Protein AF-A0A953QVK0-F1 (afdb_monomer)

Structure (mmCIF, N/CA/C/O backbone):
data_AF-A0A953QVK0-F1
#
_entry.id   AF-A0A953QVK0-F1
#
loop_
_atom_site.group_PDB
_atom_site.id
_atom_site.type_symbol
_atom_site.label_atom_id
_atom_site.label_alt_id
_atom_site.label_comp_id
_atom_site.label_asym_id
_atom_site.label_entity_id
_atom_site.label_seq_id
_atom_site.pdbx_PDB_ins_code
_atom_site.Cartn_x
_atom_site.Cartn_y
_atom_site.Cartn_z
_atom_site.occupancy
_atom_site.B_iso_or_equiv
_atom_site.auth_seq_id
_atom_site.auth_comp_id
_atom_site.auth_asym_id
_atom_site.auth_atom_id
_atom_site.pdbx_PDB_model_num
ATOM 1 N N . MET A 1 1 ? -44.506 -4.743 49.299 1.00 57.59 1 MET A N 1
ATOM 2 C CA . MET A 1 1 ? -44.501 -4.298 47.884 1.00 57.59 1 MET A CA 1
ATOM 3 C C . MET A 1 1 ? -44.930 -5.467 47.006 1.00 57.59 1 MET A C 1
ATOM 5 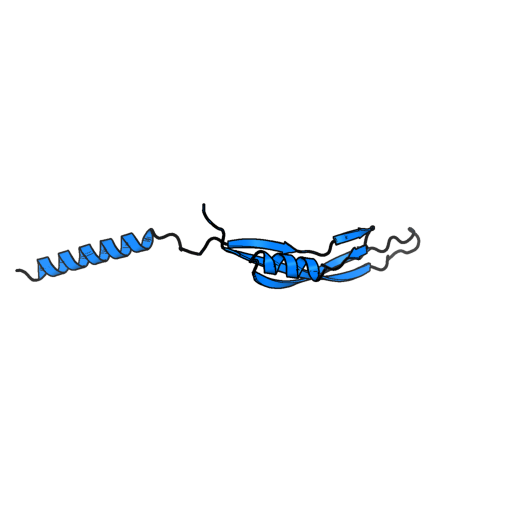O O . MET A 1 1 ? -44.475 -6.576 47.244 1.00 57.59 1 MET A O 1
ATOM 9 N N . ARG A 1 2 ? -45.869 -5.268 46.072 1.00 70.00 2 ARG A N 1
ATOM 10 C CA . ARG A 1 2 ? -46.442 -6.366 45.268 1.00 70.00 2 ARG A CA 1
ATOM 11 C C . ARG A 1 2 ? -45.434 -6.833 44.201 1.00 70.00 2 ARG A C 1
ATOM 13 O O . ARG A 1 2 ? -44.899 -5.975 43.503 1.00 70.00 2 ARG A O 1
ATOM 20 N N . PRO A 1 3 ? -45.238 -8.149 43.992 1.00 75.12 3 PRO A N 1
ATOM 21 C CA . PRO A 1 3 ? -44.249 -8.695 43.047 1.00 75.12 3 PRO A CA 1
ATOM 22 C C . PRO A 1 3 ? -44.444 -8.209 41.600 1.00 75.12 3 PRO A C 1
ATOM 24 O O . PRO A 1 3 ? -43.491 -8.097 40.838 1.00 75.12 3 PRO A O 1
ATOM 27 N N . ARG A 1 4 ? -45.675 -7.822 41.243 1.00 80.25 4 ARG A N 1
ATOM 28 C CA . ARG A 1 4 ? -46.015 -7.226 39.942 1.00 80.25 4 ARG A CA 1
ATOM 29 C C . ARG A 1 4 ? -45.326 -5.882 39.687 1.00 80.25 4 ARG A C 1
ATOM 31 O O . ARG A 1 4 ? -44.953 -5.608 38.557 1.00 80.25 4 ARG A O 1
ATOM 38 N N . VAL A 1 5 ? -45.132 -5.064 40.723 1.00 83.12 5 VAL A N 1
ATOM 39 C CA . VAL A 1 5 ? -44.464 -3.755 40.596 1.00 83.12 5 VAL A CA 1
ATOM 40 C C . VAL A 1 5 ? -42.980 -3.944 40.287 1.00 83.12 5 VAL A C 1
ATOM 42 O O . VAL A 1 5 ? -42.418 -3.214 39.478 1.00 83.12 5 VAL A O 1
ATOM 45 N N . LEU A 1 6 ? -42.370 -4.969 40.884 1.00 82.56 6 LEU A N 1
ATOM 46 C CA . LEU A 1 6 ? -40.969 -5.310 40.669 1.00 82.56 6 LEU A CA 1
ATOM 47 C C . LEU A 1 6 ? -40.739 -5.802 39.235 1.00 82.56 6 LEU A C 1
ATOM 49 O O . LEU A 1 6 ? -39.875 -5.268 38.557 1.00 82.56 6 LEU A O 1
ATOM 53 N N . LEU A 1 7 ? -41.585 -6.714 38.739 1.00 88.38 7 LEU A N 1
ATOM 54 C CA . LEU A 1 7 ? -41.517 -7.210 37.357 1.00 88.38 7 LEU A CA 1
ATOM 55 C C . LEU A 1 7 ? -41.651 -6.095 36.312 1.00 88.38 7 LEU A C 1
ATOM 57 O O . LEU A 1 7 ? -40.905 -6.077 35.335 1.00 88.38 7 LEU A O 1
ATOM 61 N N . ILE A 1 8 ? -42.573 -5.153 36.528 1.00 89.31 8 ILE A N 1
ATOM 62 C CA . ILE A 1 8 ? -42.763 -4.012 35.623 1.00 89.31 8 ILE A CA 1
ATOM 63 C C . ILE A 1 8 ? -41.528 -3.110 35.639 1.00 89.31 8 ILE A C 1
ATOM 65 O O . ILE A 1 8 ? -41.041 -2.729 34.577 1.00 89.31 8 ILE A O 1
ATOM 69 N N . ALA A 1 9 ? -40.985 -2.809 36.822 1.00 89.94 9 ALA A N 1
ATOM 70 C CA . ALA A 1 9 ? -39.785 -1.989 36.944 1.00 89.94 9 ALA A CA 1
ATOM 71 C C . ALA A 1 9 ? -38.575 -2.643 36.257 1.00 89.94 9 ALA A C 1
ATOM 73 O O . ALA A 1 9 ? -37.860 -1.976 35.512 1.00 89.94 9 ALA A O 1
ATOM 74 N N . THR A 1 10 ? -38.371 -3.951 36.437 1.00 89.19 10 THR A N 1
ATOM 75 C CA . THR A 1 10 ? -37.266 -4.673 35.789 1.00 89.19 10 THR A CA 1
ATOM 76 C C . THR A 1 10 ? -37.432 -4.719 34.270 1.00 89.19 10 THR A C 1
ATOM 78 O O . THR A 1 10 ? -36.463 -4.500 33.545 1.00 89.19 10 THR A O 1
ATOM 81 N N . GLY A 1 11 ? -38.656 -4.938 33.777 1.00 93.00 11 GLY A N 1
ATOM 82 C CA . GLY A 1 11 ? -38.955 -4.914 32.344 1.00 93.00 11 GLY A CA 1
ATOM 83 C C . GLY A 1 11 ? -38.695 -3.547 31.708 1.00 93.00 11 GLY A C 1
ATOM 84 O O . GLY A 1 11 ? -38.113 -3.472 30.628 1.00 93.00 11 GLY A O 1
ATOM 85 N N . LEU A 1 12 ? -39.053 -2.464 32.405 1.00 93.81 12 LEU A N 1
ATOM 86 C CA . LEU A 1 12 ? -38.815 -1.100 31.931 1.00 93.81 12 LEU A CA 1
ATOM 87 C C . LEU A 1 12 ? -37.314 -0.781 31.850 1.00 93.81 12 LEU A C 1
ATOM 89 O O . LEU A 1 12 ? -36.850 -0.237 30.852 1.00 93.81 12 LEU A O 1
ATOM 93 N N . VAL A 1 13 ? -36.543 -1.167 32.871 1.00 93.75 13 VAL A N 1
ATOM 94 C CA . VAL A 1 13 ? -35.083 -0.980 32.890 1.00 93.75 13 VAL A CA 1
ATOM 95 C C . VAL A 1 13 ? -34.415 -1.769 31.765 1.00 93.75 13 VAL A C 1
ATOM 97 O O . VAL A 1 13 ? -33.576 -1.222 31.054 1.00 93.75 13 VAL A O 1
ATOM 100 N N . ALA A 1 14 ? -34.815 -3.024 31.547 1.00 92.50 14 ALA A N 1
ATOM 101 C CA . ALA A 1 14 ? -34.285 -3.836 30.455 1.00 92.50 14 ALA A CA 1
ATOM 102 C C . ALA A 1 14 ? -34.581 -3.212 29.080 1.00 92.50 14 ALA A C 1
ATOM 104 O O . ALA A 1 14 ? -33.695 -3.158 28.228 1.00 92.50 14 ALA A O 1
ATOM 105 N N . ALA A 1 15 ? -35.793 -2.684 28.879 1.00 92.12 15 ALA A N 1
ATOM 106 C CA . ALA A 1 15 ? -36.165 -2.001 27.643 1.00 92.12 15 ALA A CA 1
ATOM 107 C C . ALA A 1 15 ? -35.314 -0.742 27.398 1.00 92.12 15 ALA A C 1
ATOM 109 O O . ALA A 1 15 ? -34.840 -0.540 26.282 1.00 92.12 15 ALA A O 1
ATOM 110 N N . ILE A 1 16 ? -35.062 0.060 28.438 1.00 91.62 16 ILE A N 1
ATOM 111 C CA . ILE A 1 16 ? -34.206 1.255 28.353 1.00 91.62 16 ILE A CA 1
ATOM 112 C C . ILE A 1 16 ? -32.765 0.872 27.996 1.00 91.62 16 ILE A C 1
ATOM 114 O O . ILE A 1 16 ? -32.165 1.494 27.124 1.00 91.62 16 ILE A O 1
ATOM 118 N N . VAL A 1 17 ? -32.211 -0.170 28.624 1.00 88.62 17 VAL A N 1
ATOM 119 C CA . VAL A 1 17 ? -30.841 -0.632 28.346 1.00 88.62 17 VAL A CA 1
ATOM 120 C C . VAL A 1 17 ? -30.711 -1.149 26.913 1.00 88.62 17 VAL A C 1
ATOM 122 O O . VAL A 1 17 ? -29.764 -0.785 26.218 1.00 88.62 17 VAL A O 1
ATOM 125 N N . LEU A 1 18 ? -31.666 -1.955 26.442 1.00 88.25 18 LEU A N 1
ATOM 126 C CA . LEU A 1 18 ? -31.672 -2.461 25.066 1.00 88.25 18 LEU A CA 1
ATOM 127 C C . LEU A 1 18 ? -31.807 -1.330 24.042 1.00 88.25 18 LEU A C 1
ATOM 129 O O . LEU A 1 18 ? -31.129 -1.341 23.015 1.00 88.25 18 LEU A O 1
ATOM 133 N N . TRP A 1 19 ? -32.646 -0.334 24.331 1.00 86.38 19 TRP A N 1
ATOM 134 C CA . TRP A 1 19 ? -32.805 0.839 23.478 1.00 86.38 19 TRP A CA 1
ATOM 135 C C . TRP A 1 19 ? -31.519 1.678 23.422 1.00 86.38 19 TRP A C 1
ATOM 137 O O . TRP A 1 19 ? -31.048 2.003 22.336 1.00 86.38 19 TRP A O 1
ATOM 147 N N . ALA A 1 20 ? -30.867 1.902 24.566 1.00 81.81 20 ALA A N 1
ATOM 148 C CA . ALA A 1 20 ? -29.590 2.612 24.644 1.00 81.81 20 ALA A CA 1
ATOM 149 C C . ALA A 1 20 ? -28.428 1.877 23.945 1.00 81.81 20 ALA A C 1
ATOM 151 O O . ALA A 1 20 ? -27.476 2.513 23.496 1.00 81.81 20 ALA A O 1
ATOM 152 N N . GLN A 1 21 ? -28.477 0.544 23.839 1.00 79.06 21 GLN A N 1
ATOM 153 C CA . GLN A 1 21 ? -27.489 -0.211 23.060 1.00 79.06 21 GLN A CA 1
ATOM 154 C C . GLN A 1 21 ? -27.750 -0.166 21.552 1.00 79.06 21 GLN A C 1
ATOM 156 O O . GLN A 1 21 ? -26.797 -0.230 20.780 1.00 79.06 21 GLN A O 1
ATOM 161 N N . ARG A 1 22 ? -29.011 -0.016 21.124 1.00 77.00 22 ARG A N 1
ATOM 162 C CA . ARG A 1 22 ? -29.386 0.064 19.703 1.00 77.00 22 ARG A CA 1
ATOM 163 C C . ARG A 1 22 ? -28.854 1.324 19.019 1.00 77.00 22 ARG A C 1
ATOM 165 O O . ARG A 1 22 ? -28.570 1.285 17.827 1.00 77.00 22 ARG A O 1
ATOM 172 N N . GLU A 1 23 ? -28.731 2.421 19.762 1.00 63.41 23 GLU A N 1
ATOM 173 C CA . GLU A 1 23 ? -28.278 3.709 19.229 1.00 63.41 23 GLU A CA 1
ATOM 174 C C . GLU A 1 23 ? -26.765 3.899 19.241 1.00 63.41 23 GLU A C 1
ATOM 176 O O . GLU A 1 23 ? -26.307 4.932 18.769 1.00 63.41 23 GLU A O 1
ATOM 181 N N . ARG A 1 24 ? -25.966 2.942 19.730 1.00 60.53 24 ARG A N 1
ATOM 182 C CA . ARG A 1 24 ? -24.511 3.028 19.573 1.00 60.53 24 ARG A CA 1
ATOM 183 C C . ARG A 1 24 ? -24.168 2.640 18.136 1.00 60.53 24 ARG A C 1
ATOM 185 O O . ARG A 1 24 ? -24.210 1.446 17.825 1.00 60.53 24 ARG A O 1
ATOM 192 N N . PRO A 1 25 ? -23.820 3.595 17.249 1.00 58.44 25 PRO A N 1
ATOM 193 C CA . PRO A 1 25 ? -23.185 3.227 15.996 1.00 58.44 25 PRO A CA 1
ATOM 194 C C . PRO A 1 25 ? -21.930 2.456 16.394 1.00 58.44 25 PRO A C 1
ATOM 196 O O . PRO A 1 25 ? -21.296 2.816 17.388 1.00 58.44 25 PRO A O 1
ATOM 199 N N . GLY A 1 26 ? -21.615 1.368 15.691 1.00 59.84 26 GLY A N 1
ATOM 200 C CA . GLY A 1 26 ? -20.424 0.582 15.993 1.00 59.84 26 GLY A CA 1
ATOM 201 C C . GLY A 1 26 ? -19.240 1.526 16.165 1.00 59.84 26 GLY A C 1
ATOM 202 O O . GLY A 1 26 ? -18.863 2.205 15.213 1.00 59.84 26 GLY A O 1
ATOM 203 N N . ASP A 1 27 ? -18.714 1.599 17.388 1.00 61.97 27 ASP A N 1
ATOM 204 C CA . ASP A 1 27 ? -17.601 2.469 17.778 1.00 61.97 27 ASP A CA 1
ATOM 205 C C . ASP A 1 27 ? -16.311 1.851 17.237 1.00 61.97 27 ASP A C 1
ATOM 207 O O . ASP A 1 27 ? -15.437 1.368 17.952 1.00 61.97 27 ASP A O 1
ATOM 211 N N . HIS A 1 28 ? -16.286 1.673 15.920 1.00 63.91 28 HIS A N 1
ATOM 212 C CA . HIS A 1 28 ? -15.128 1.194 15.210 1.00 63.91 28 HIS A CA 1
ATOM 213 C C . HIS A 1 28 ? -14.235 2.414 15.083 1.00 63.91 28 HIS A C 1
ATOM 215 O O . HIS A 1 28 ? -14.687 3.425 14.530 1.00 63.91 28 HIS A O 1
ATOM 221 N N . PRO A 1 29 ? -12.998 2.357 15.600 1.00 69.31 29 PRO A N 1
ATOM 222 C CA . PRO A 1 29 ? -12.082 3.466 15.439 1.00 69.31 29 PRO A CA 1
ATOM 223 C C . PRO A 1 29 ? -12.020 3.817 13.954 1.00 69.31 29 PRO A C 1
ATOM 225 O O . PRO A 1 29 ? -11.786 2.953 13.107 1.00 69.31 29 PRO A O 1
ATOM 228 N N . ALA A 1 30 ? -12.309 5.076 13.631 1.00 83.75 30 ALA A N 1
ATOM 229 C CA . ALA A 1 30 ? -12.251 5.527 12.255 1.00 83.75 30 ALA A CA 1
ATOM 230 C C . ALA A 1 30 ? -10.809 5.337 11.772 1.00 83.75 30 ALA A C 1
ATOM 232 O O . ALA A 1 30 ? -9.878 5.857 12.383 1.00 83.75 30 ALA A O 1
ATOM 233 N N . TYR A 1 31 ? -10.616 4.569 10.703 1.00 89.62 31 TYR A N 1
ATOM 234 C CA . TYR A 1 31 ? -9.302 4.367 10.104 1.00 89.62 31 TYR A CA 1
ATOM 235 C C . TYR A 1 31 ? -9.170 5.206 8.837 1.00 89.62 31 TYR A C 1
ATOM 237 O O . TYR A 1 31 ? -10.087 5.291 8.021 1.00 89.62 31 TYR A O 1
ATOM 245 N N . GLU A 1 32 ? -8.001 5.803 8.661 1.00 93.31 32 GLU A N 1
ATOM 246 C CA . GLU A 1 32 ? -7.522 6.268 7.369 1.00 93.31 32 GLU A CA 1
ATOM 247 C C . GLU A 1 32 ? -6.874 5.091 6.646 1.00 93.31 32 GLU A C 1
ATOM 249 O O . GLU A 1 32 ? -6.155 4.301 7.261 1.00 93.31 32 GLU A O 1
ATOM 254 N N . LEU A 1 33 ? -7.116 4.981 5.343 1.00 94.69 33 LEU A N 1
ATOM 255 C CA . LEU A 1 33 ? -6.508 3.971 4.484 1.00 94.69 33 LEU A CA 1
ATOM 256 C C . LEU A 1 33 ? -5.581 4.649 3.482 1.00 94.69 33 LEU A C 1
ATOM 258 O O . LEU A 1 33 ? -5.898 5.714 2.951 1.00 94.69 33 LEU A O 1
ATOM 262 N N . ARG A 1 34 ? -4.445 4.014 3.205 1.00 96.06 34 ARG A N 1
ATOM 263 C CA . ARG A 1 34 ? -3.497 4.466 2.187 1.00 96.06 34 ARG A CA 1
ATOM 264 C C . ARG A 1 34 ? -2.957 3.282 1.409 1.00 96.06 34 ARG A C 1
ATOM 266 O O . ARG A 1 34 ? -2.667 2.239 1.979 1.00 96.06 34 ARG A O 1
ATOM 273 N N . SER A 1 35 ? -2.796 3.460 0.108 1.00 96.75 35 SER A N 1
ATOM 274 C CA . SER A 1 35 ? -2.230 2.459 -0.792 1.00 96.75 35 SER A CA 1
ATOM 275 C C . SER A 1 35 ? -1.007 3.019 -1.505 1.00 96.75 35 SER A C 1
ATOM 277 O O . SER A 1 35 ? -1.008 4.186 -1.901 1.00 96.75 35 SER A O 1
ATOM 279 N N . VAL A 1 36 ? 0.012 2.186 -1.692 1.00 97.12 36 VAL A N 1
ATOM 280 C CA . VAL A 1 3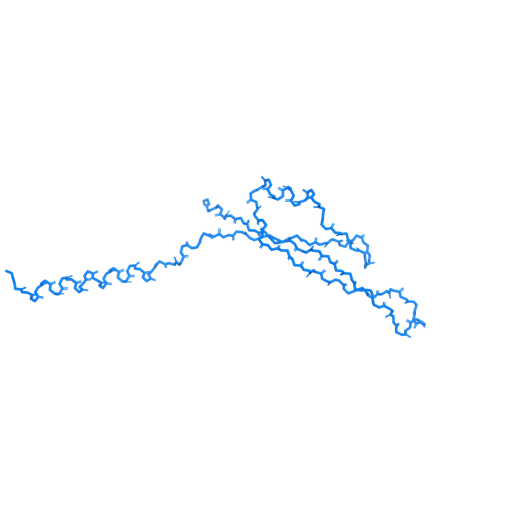6 ? 1.217 2.515 -2.455 1.00 97.12 36 VAL A CA 1
ATOM 281 C C . VAL A 1 36 ? 1.381 1.496 -3.571 1.00 97.12 36 VAL A C 1
ATOM 283 O O . VAL A 1 36 ? 1.420 0.288 -3.323 1.00 97.12 36 VAL A O 1
ATOM 286 N N . PHE A 1 37 ? 1.462 2.005 -4.797 1.00 96.62 37 PHE A N 1
ATOM 287 C CA . PHE A 1 37 ? 1.548 1.218 -6.021 1.00 96.62 37 PHE A CA 1
ATOM 288 C C . PHE A 1 37 ? 2.867 1.498 -6.752 1.00 96.62 37 PHE A C 1
ATOM 290 O O . PHE A 1 37 ? 3.455 2.569 -6.568 1.00 96.62 37 PHE A O 1
ATOM 297 N N . PRO A 1 38 ? 3.317 0.566 -7.605 1.00 95.00 38 PRO A N 1
ATOM 298 C CA . PRO A 1 38 ? 4.400 0.815 -8.551 1.00 95.00 38 PRO A CA 1
ATOM 299 C C . PRO A 1 38 ? 4.101 2.030 -9.434 1.00 95.00 38 PRO A C 1
ATOM 301 O O . PRO A 1 38 ? 2.942 2.329 -9.733 1.00 95.00 38 PRO A O 1
ATOM 304 N N . ARG A 1 39 ? 5.148 2.732 -9.867 1.00 92.69 39 ARG A N 1
ATOM 305 C CA . ARG A 1 39 ? 5.022 3.968 -10.653 1.00 92.69 39 ARG A CA 1
ATOM 306 C C . ARG A 1 39 ? 5.476 3.733 -12.081 1.00 92.69 39 ARG A C 1
ATOM 308 O O . ARG A 1 39 ? 6.513 3.115 -12.295 1.00 92.69 39 ARG A O 1
ATOM 315 N N . GLU A 1 40 ? 4.727 4.238 -13.054 1.00 90.25 40 GLU A N 1
ATOM 316 C CA . GLU A 1 40 ? 5.174 4.231 -14.448 1.00 90.25 40 GLU A CA 1
ATOM 317 C C . GLU A 1 40 ? 6.250 5.306 -14.640 1.00 90.25 40 GLU A C 1
ATOM 319 O O . GLU A 1 40 ? 6.005 6.484 -14.381 1.00 90.25 40 GLU A O 1
ATOM 324 N N . ILE A 1 41 ? 7.448 4.894 -15.055 1.00 91.00 41 ILE A N 1
ATOM 325 C CA . ILE A 1 41 ? 8.591 5.794 -15.292 1.00 91.00 41 ILE A CA 1
ATOM 326 C C . ILE A 1 41 ? 8.788 6.092 -16.778 1.00 91.00 41 ILE A C 1
ATOM 328 O O . ILE A 1 41 ? 9.316 7.138 -17.149 1.00 91.00 41 ILE A O 1
ATOM 332 N N . SER A 1 42 ? 8.350 5.180 -17.640 1.00 84.75 42 SER A N 1
ATOM 333 C CA . SER A 1 42 ? 8.274 5.362 -19.084 1.00 84.75 42 SER A CA 1
ATOM 334 C C . SER A 1 42 ? 7.181 4.437 -19.636 1.00 84.75 42 SER A C 1
ATOM 336 O O . SER A 1 42 ? 6.722 3.561 -18.899 1.00 84.75 42 SER A O 1
ATOM 338 N N . PRO A 1 43 ? 6.733 4.609 -20.894 1.00 82.31 43 PRO A N 1
ATOM 339 C CA . PRO A 1 43 ? 5.650 3.804 -21.447 1.00 82.31 43 PRO A CA 1
ATOM 340 C C . PRO A 1 43 ? 5.900 2.303 -21.270 1.00 82.31 43 PRO A C 1
ATOM 342 O O . PRO A 1 43 ? 6.873 1.777 -21.812 1.00 82.31 43 PRO A O 1
ATOM 345 N N . ALA A 1 44 ? 5.010 1.623 -20.541 1.00 79.44 44 ALA A N 1
ATOM 346 C CA . ALA A 1 44 ? 5.120 0.191 -20.232 1.00 79.44 44 ALA A CA 1
ATOM 347 C C . ALA A 1 44 ? 6.370 -0.207 -19.406 1.00 79.44 44 ALA A C 1
ATOM 349 O O . ALA A 1 44 ? 6.771 -1.374 -19.387 1.00 79.44 44 ALA A O 1
ATOM 350 N N . GLN A 1 45 ? 6.983 0.740 -18.693 1.00 84.62 45 GLN A N 1
ATOM 351 C CA . GLN A 1 45 ? 8.043 0.484 -17.719 1.00 84.62 45 GLN A CA 1
ATOM 352 C C . GLN A 1 45 ? 7.618 0.981 -16.342 1.00 84.62 45 GLN A C 1
ATOM 354 O O . GLN A 1 45 ? 7.416 2.179 -16.124 1.00 84.62 45 GLN A O 1
ATOM 359 N N . TYR A 1 46 ? 7.540 0.049 -15.397 1.00 89.25 46 TYR A N 1
ATOM 360 C CA . TYR A 1 46 ? 7.132 0.330 -14.030 1.00 89.25 46 TYR A CA 1
ATOM 361 C C . TYR A 1 46 ? 8.300 0.154 -13.064 1.00 89.25 46 TYR A C 1
ATOM 363 O O . TYR A 1 46 ? 9.049 -0.824 -13.112 1.00 89.25 46 TYR A O 1
ATOM 371 N N . GLN A 1 47 ? 8.435 1.112 -12.157 1.00 92.56 47 GLN A N 1
ATOM 372 C CA . GLN A 1 47 ? 9.348 1.060 -11.032 1.00 92.56 47 GLN A CA 1
ATOM 373 C C . GLN A 1 47 ? 8.604 0.520 -9.809 1.00 92.56 47 GLN A C 1
ATOM 375 O O . GLN A 1 47 ? 7.526 1.006 -9.452 1.00 92.56 47 GLN A O 1
ATOM 380 N N . GLN A 1 48 ? 9.192 -0.488 -9.163 1.00 94.31 48 GLN A N 1
ATOM 381 C CA . GLN A 1 48 ? 8.687 -1.023 -7.902 1.00 94.31 48 GLN A CA 1
ATOM 382 C C . GLN A 1 48 ? 8.710 0.052 -6.805 1.00 94.31 48 GLN A C 1
ATOM 384 O O . GLN A 1 48 ? 9.570 0.931 -6.801 1.00 94.31 48 GLN A O 1
ATOM 389 N N . VAL A 1 49 ? 7.776 -0.051 -5.857 1.00 95.94 49 VAL A N 1
ATOM 390 C CA . VAL A 1 49 ? 7.755 0.787 -4.652 1.00 95.94 49 VAL A CA 1
ATOM 391 C C . VAL A 1 49 ? 9.080 0.672 -3.899 1.00 95.94 49 VAL A C 1
ATOM 393 O O . VAL A 1 49 ? 9.538 -0.431 -3.594 1.00 95.94 49 VAL A O 1
ATOM 396 N N . GLU A 1 50 ? 9.686 1.816 -3.591 1.00 96.38 50 GLU A N 1
ATOM 397 C CA . GLU A 1 50 ? 10.965 1.862 -2.888 1.00 96.38 50 GLU A CA 1
ATOM 398 C C . GLU A 1 50 ? 10.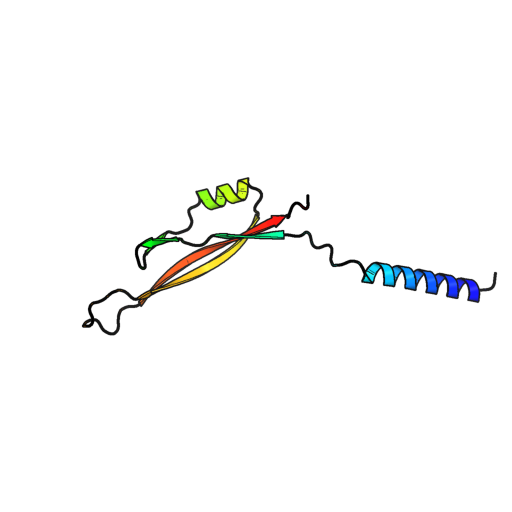796 1.519 -1.396 1.00 96.38 50 G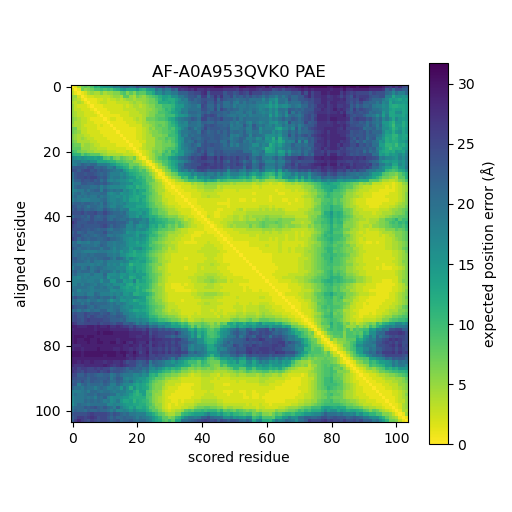LU A C 1
ATOM 400 O O . GLU A 1 50 ? 9.878 2.035 -0.752 1.00 96.38 50 GLU A O 1
ATOM 405 N N . PRO A 1 51 ? 11.711 0.733 -0.792 1.00 95.19 51 PRO A N 1
ATOM 406 C CA . PRO A 1 51 ? 11.651 0.407 0.637 1.00 95.19 51 PRO A CA 1
ATOM 407 C C . PRO A 1 51 ? 11.591 1.642 1.544 1.00 95.19 51 PRO A C 1
ATOM 409 O O . PRO A 1 51 ? 10.832 1.669 2.511 1.00 95.19 51 PRO A O 1
ATOM 412 N N . ARG A 1 52 ? 12.313 2.707 1.175 1.00 96.94 52 ARG A N 1
ATOM 413 C CA . ARG A 1 52 ? 12.346 3.973 1.917 1.00 96.94 52 ARG A CA 1
ATOM 414 C C . ARG A 1 52 ? 10.971 4.639 2.027 1.00 96.94 52 ARG A C 1
ATOM 416 O O . ARG A 1 52 ? 10.687 5.286 3.031 1.00 96.94 52 ARG A O 1
ATOM 423 N N . GLU A 1 53 ? 10.112 4.497 1.017 1.00 96.62 53 GLU A N 1
ATOM 424 C CA . GLU A 1 53 ? 8.743 5.024 1.067 1.00 96.62 53 GLU A CA 1
ATOM 425 C C . GLU A 1 53 ? 7.899 4.269 2.104 1.00 96.62 53 GLU A C 1
ATOM 427 O O . GLU A 1 53 ? 7.144 4.884 2.857 1.00 96.62 53 GLU A O 1
ATOM 432 N N . LEU A 1 54 ? 8.072 2.948 2.193 1.00 96.81 54 LEU A N 1
ATOM 433 C CA . LEU A 1 54 ? 7.375 2.104 3.168 1.00 96.81 54 LEU A CA 1
ATOM 434 C C . LEU A 1 54 ? 7.844 2.403 4.599 1.00 96.81 54 LEU A C 1
ATOM 436 O O . LEU A 1 54 ? 7.021 2.550 5.501 1.00 96.81 54 LEU A O 1
ATOM 440 N N . GLU A 1 55 ? 9.155 2.552 4.796 1.00 97.25 55 GLU A N 1
ATOM 441 C CA . GLU A 1 55 ? 9.751 2.947 6.079 1.00 97.25 55 GLU A CA 1
ATOM 442 C C . GLU A 1 55 ? 9.272 4.332 6.521 1.00 97.25 55 GLU A C 1
ATOM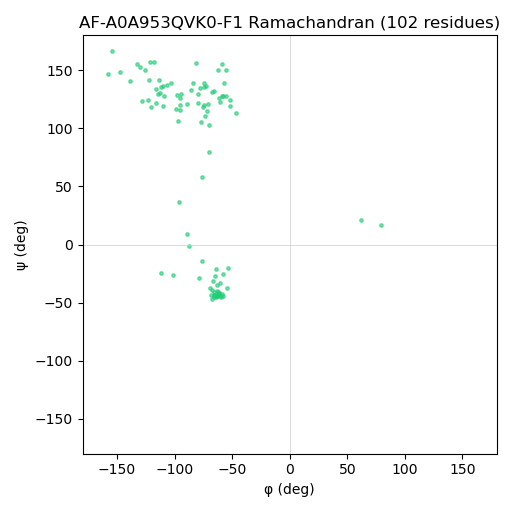 444 O O . GLU A 1 55 ? 8.919 4.539 7.685 1.00 97.25 55 GLU A O 1
ATOM 449 N N . PHE A 1 56 ? 9.193 5.279 5.583 1.00 97.44 56 PHE A N 1
ATOM 450 C CA . PHE A 1 56 ? 8.662 6.608 5.854 1.00 97.44 56 PHE A CA 1
ATOM 451 C C . PHE A 1 56 ? 7.206 6.539 6.335 1.00 97.44 56 PHE A C 1
ATOM 453 O O . PHE A 1 56 ? 6.867 7.152 7.347 1.00 97.44 56 PHE A O 1
ATOM 460 N N . LEU A 1 57 ? 6.351 5.745 5.685 1.00 96.62 57 LEU A N 1
ATOM 461 C CA . LEU A 1 57 ? 4.972 5.541 6.139 1.00 96.62 57 LEU A CA 1
ATOM 462 C C . LEU A 1 57 ? 4.900 4.929 7.538 1.00 96.62 57 LEU A C 1
ATOM 464 O O . LEU A 1 57 ? 4.151 5.432 8.380 1.00 96.62 57 LEU A O 1
ATOM 468 N N . ALA A 1 58 ? 5.712 3.909 7.813 1.00 95.44 58 ALA A N 1
ATOM 469 C CA . ALA A 1 58 ? 5.789 3.300 9.137 1.00 95.44 58 ALA A CA 1
ATOM 470 C C . ALA A 1 58 ? 6.165 4.338 10.213 1.00 95.44 58 ALA A C 1
ATOM 472 O O . ALA A 1 58 ? 5.503 4.428 11.248 1.00 95.44 58 ALA A O 1
ATOM 473 N N . SER A 1 59 ? 7.150 5.204 9.939 1.00 97.00 59 SER A N 1
ATOM 474 C CA . SER A 1 59 ? 7.546 6.287 10.856 1.00 97.00 59 SER A CA 1
ATOM 475 C C . SER A 1 59 ? 6.457 7.346 11.090 1.00 97.00 59 SER A C 1
ATOM 477 O O . SER A 1 59 ? 6.466 8.032 12.109 1.00 97.00 59 SER A O 1
ATOM 479 N N . GLN A 1 60 ? 5.483 7.460 10.182 1.00 94.81 60 GLN A N 1
ATOM 480 C CA . GLN A 1 60 ? 4.316 8.343 10.300 1.00 94.81 60 GLN A CA 1
ATOM 481 C C . GLN A 1 60 ? 3.113 7.681 11.003 1.00 94.81 60 GLN A C 1
ATOM 483 O O . GLN A 1 60 ? 2.008 8.241 11.002 1.00 94.81 60 GLN A O 1
ATOM 488 N N . GLY A 1 61 ? 3.309 6.490 11.577 1.00 94.88 61 GLY A N 1
ATOM 489 C CA . GLY A 1 61 ? 2.280 5.739 12.293 1.00 94.88 61 GLY A CA 1
ATOM 490 C C . GLY A 1 61 ? 1.309 4.983 11.387 1.00 94.88 61 GLY A C 1
ATOM 491 O O . GLY A 1 61 ? 0.232 4.604 11.842 1.00 94.88 61 GLY A O 1
ATOM 492 N N . TRP A 1 62 ? 1.647 4.785 10.110 1.00 97.50 62 TRP A N 1
ATOM 493 C CA . TRP A 1 62 ? 0.884 3.897 9.236 1.00 97.50 62 TRP A CA 1
ATOM 494 C C . TRP A 1 62 ? 1.267 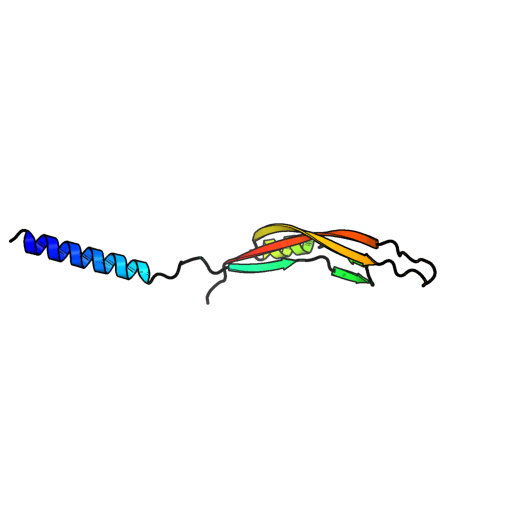2.439 9.492 1.00 97.50 62 TRP A C 1
ATOM 496 O O . TRP A 1 62 ? 2.439 2.075 9.457 1.00 97.50 62 TRP A O 1
ATOM 506 N N . GLU A 1 63 ? 0.267 1.590 9.698 1.00 96.69 63 GLU A N 1
ATOM 507 C CA . GLU A 1 63 ? 0.423 0.147 9.867 1.00 96.69 63 GLU A CA 1
ATOM 508 C C . GLU A 1 63 ? 0.200 -0.550 8.524 1.00 96.69 63 GLU A C 1
ATOM 510 O O . GLU A 1 63 ? -0.841 -0.351 7.894 1.00 96.69 63 GLU A O 1
ATOM 515 N N . LEU A 1 64 ? 1.158 -1.370 8.086 1.00 97.44 64 LEU A N 1
ATOM 516 C CA . LEU A 1 64 ? 1.001 -2.210 6.898 1.00 97.44 64 LEU A CA 1
ATOM 517 C C . LEU A 1 64 ? 0.000 -3.332 7.196 1.00 97.44 64 LEU A C 1
ATOM 519 O O . LEU A 1 64 ? 0.226 -4.141 8.091 1.00 97.44 64 LEU A O 1
ATOM 523 N N . VAL A 1 65 ? -1.086 -3.402 6.426 1.00 96.94 65 VAL A N 1
ATOM 524 C CA . VAL A 1 65 ? -2.173 -4.373 6.643 1.00 96.94 65 VAL A CA 1
ATOM 525 C C . VAL A 1 65 ? -2.277 -5.433 5.561 1.00 96.94 65 VAL A C 1
ATOM 527 O O . VAL A 1 65 ? -2.818 -6.507 5.809 1.00 96.94 65 VAL A O 1
ATOM 530 N N . SER A 1 66 ? -1.802 -5.145 4.349 1.00 97.31 66 SER A N 1
ATOM 531 C CA . SER A 1 66 ? -1.856 -6.103 3.251 1.00 97.31 66 SER A CA 1
ATOM 532 C C . SER A 1 66 ? -0.815 -5.797 2.184 1.00 97.31 66 SER A C 1
ATOM 534 O O . SER A 1 66 ? -0.507 -4.634 1.913 1.00 97.31 66 SER A O 1
ATOM 536 N N . VAL A 1 67 ? -0.309 -6.860 1.565 1.00 97.25 67 VAL A N 1
ATOM 537 C CA . VAL A 1 67 ? 0.521 -6.810 0.363 1.00 97.25 67 VAL A CA 1
ATOM 538 C C . VAL A 1 67 ? -0.098 -7.759 -0.649 1.00 97.25 67 VAL A C 1
ATOM 540 O O . VAL A 1 67 ? -0.284 -8.940 -0.356 1.00 97.25 67 VAL A O 1
ATOM 543 N N . VAL A 1 68 ? -0.434 -7.247 -1.829 1.00 96.94 68 VAL A N 1
ATOM 544 C CA . VAL A 1 68 ? -1.089 -8.031 -2.887 1.00 96.94 68 VAL A CA 1
ATOM 545 C C . VAL A 1 68 ? -0.350 -7.856 -4.212 1.00 96.94 68 VAL A C 1
ATOM 547 O O . VAL A 1 68 ? 0.271 -6.811 -4.431 1.00 96.94 68 VAL A O 1
ATOM 550 N N . PRO A 1 69 ? -0.402 -8.847 -5.116 1.00 95.62 69 PRO A N 1
ATOM 551 C CA . PRO A 1 69 ? 0.134 -8.682 -6.458 1.00 95.62 69 PRO A CA 1
ATOM 552 C C . PRO A 1 69 ? -0.698 -7.662 -7.247 1.00 95.62 69 PRO A C 1
ATOM 554 O O . PRO A 1 69 ? -1.923 -7.752 -7.312 1.00 95.62 69 PRO A O 1
ATOM 557 N N . TYR A 1 70 ? -0.016 -6.716 -7.883 1.00 93.69 70 TYR A N 1
ATOM 558 C CA . TYR A 1 70 ? -0.573 -5.750 -8.819 1.00 93.69 70 TYR A CA 1
ATOM 559 C C . TYR A 1 70 ? 0.042 -5.981 -10.198 1.00 93.69 70 TYR A C 1
ATOM 561 O O . TYR A 1 70 ? 1.265 -5.987 -10.360 1.00 93.69 70 TYR A O 1
ATOM 569 N N . ILE A 1 71 ? -0.819 -6.247 -11.177 1.00 91.25 71 ILE A N 1
ATOM 570 C CA . ILE A 1 71 ? -0.429 -6.805 -12.471 1.00 91.25 71 ILE A CA 1
ATOM 571 C C . ILE A 1 71 ? -0.592 -5.737 -13.549 1.00 91.25 71 ILE A C 1
ATOM 573 O O . ILE A 1 71 ? -1.709 -5.290 -13.814 1.00 91.25 71 ILE A O 1
ATOM 577 N N . TYR A 1 72 ? 0.505 -5.388 -14.216 1.00 87.56 72 TYR A N 1
ATOM 578 C CA . TYR A 1 72 ? 0.491 -4.571 -15.423 1.00 87.56 72 TYR A CA 1
ATOM 579 C C . TYR A 1 72 ? 0.572 -5.463 -16.655 1.00 87.56 72 TYR A C 1
ATOM 581 O O . TYR A 1 72 ? 1.441 -6.333 -16.770 1.00 87.56 72 TYR A O 1
ATOM 589 N N . LYS A 1 73 ? -0.358 -5.239 -17.583 1.00 82.56 73 LYS A N 1
ATOM 590 C CA . LYS A 1 73 ? -0.360 -5.870 -18.900 1.00 82.56 73 LYS A CA 1
ATOM 591 C C . LYS A 1 73 ? 0.276 -4.901 -19.882 1.00 82.56 73 LYS A C 1
ATOM 593 O O . LYS A 1 73 ? -0.350 -3.912 -20.250 1.00 82.56 73 LYS A O 1
ATOM 598 N N . ASN A 1 74 ? 1.496 -5.203 -20.298 1.00 71.50 74 ASN A N 1
ATOM 599 C CA . ASN A 1 74 ? 2.203 -4.413 -21.287 1.00 71.50 74 ASN A CA 1
ATOM 600 C C . ASN A 1 74 ? 2.074 -5.084 -22.646 1.00 71.50 74 ASN A C 1
ATOM 602 O O . ASN A 1 74 ? 2.562 -6.195 -22.856 1.00 71.50 74 ASN A O 1
ATOM 606 N N . GLU A 1 75 ? 1.422 -4.401 -23.579 1.00 67.62 75 GLU A N 1
ATOM 607 C CA . GLU A 1 75 ? 1.595 -4.713 -24.991 1.00 67.62 75 GLU A CA 1
ATOM 608 C C . GLU A 1 75 ? 2.956 -4.162 -25.415 1.00 67.62 75 GLU A C 1
ATOM 610 O O . GLU A 1 75 ? 3.185 -2.950 -25.342 1.00 67.62 75 GLU A O 1
ATOM 615 N N . GLU A 1 76 ? 3.877 -5.024 -25.852 1.00 61.34 76 GLU A N 1
ATOM 616 C CA . GLU A 1 76 ? 5.093 -4.522 -26.484 1.00 61.34 76 GLU A CA 1
ATOM 617 C C . GLU A 1 76 ? 4.694 -3.694 -27.712 1.00 61.34 76 GLU A C 1
ATOM 619 O O . GLU A 1 76 ? 3.927 -4.147 -28.570 1.00 61.34 76 GLU A O 1
ATOM 624 N N . ARG A 1 77 ? 5.194 -2.454 -27.817 1.00 60.62 77 ARG A N 1
ATOM 625 C CA . ARG A 1 77 ? 5.009 -1.635 -29.024 1.00 60.62 77 ARG A CA 1
ATOM 626 C C . ARG A 1 77 ? 5.848 -2.222 -30.164 1.00 60.62 77 ARG A C 1
ATOM 628 O O . ARG A 1 77 ? 6.923 -1.724 -30.470 1.00 60.62 77 ARG A O 1
ATOM 635 N N . GLY A 1 78 ? 5.348 -3.280 -30.795 1.00 58.97 78 GLY A N 1
ATOM 636 C CA . GLY A 1 78 ? 5.881 -3.821 -32.044 1.00 58.97 78 GLY A CA 1
ATOM 637 C C . GLY A 1 78 ? 5.388 -3.038 -33.265 1.00 58.97 78 GLY A C 1
ATOM 638 O O . GLY A 1 78 ? 4.316 -2.416 -33.243 1.00 58.97 78 GLY A O 1
ATOM 639 N N . THR A 1 79 ? 6.142 -3.092 -34.365 1.00 60.53 79 THR A N 1
ATOM 640 C CA . THR A 1 79 ? 5.662 -2.627 -35.676 1.00 60.53 79 THR A CA 1
ATOM 641 C C . THR A 1 79 ? 4.393 -3.396 -36.082 1.00 60.53 79 THR A C 1
ATOM 643 O O . THR A 1 79 ? 4.181 -4.517 -35.615 1.00 60.53 79 THR A O 1
ATOM 646 N N . PRO A 1 80 ? 3.523 -2.842 -36.950 1.00 63.09 80 PRO A N 1
ATOM 647 C CA . PRO A 1 80 ? 2.299 -3.522 -37.403 1.00 63.09 80 PRO A CA 1
ATOM 648 C C . PRO A 1 80 ? 2.532 -4.925 -37.994 1.00 63.09 80 PRO A C 1
ATOM 650 O O . PRO A 1 80 ? 1.614 -5.735 -38.028 1.00 63.09 80 PRO A O 1
ATOM 653 N N . ALA A 1 81 ? 3.763 -5.217 -38.428 1.00 69.38 81 ALA A N 1
ATOM 654 C CA . ALA A 1 81 ? 4.188 -6.510 -38.954 1.00 69.38 81 ALA A CA 1
ATOM 655 C C . ALA A 1 81 ? 4.423 -7.599 -37.881 1.00 69.38 81 ALA A C 1
ATOM 657 O O . ALA A 1 81 ? 4.519 -8.768 -38.235 1.00 69.38 81 ALA A O 1
ATOM 658 N N . MET A 1 82 ? 4.507 -7.252 -36.588 1.00 63.75 82 MET A N 1
ATOM 659 C CA . MET A 1 82 ? 4.734 -8.193 -35.472 1.00 63.75 82 MET A CA 1
ATOM 660 C C . MET A 1 82 ? 3.430 -8.640 -34.782 1.00 63.75 82 MET A C 1
ATOM 662 O O . MET A 1 82 ? 3.379 -8.762 -33.561 1.00 63.75 82 MET A O 1
ATOM 666 N N . ALA A 1 83 ? 2.340 -8.835 -35.528 1.00 66.19 83 ALA A N 1
ATOM 667 C CA . ALA A 1 83 ? 1.098 -9.363 -34.961 1.00 66.19 83 ALA A CA 1
ATOM 668 C C . ALA A 1 83 ? 1.114 -10.911 -34.946 1.00 66.19 83 ALA A C 1
ATOM 670 O O . ALA A 1 83 ? 1.419 -11.502 -35.982 1.00 66.19 83 ALA A O 1
ATOM 671 N N . PRO A 1 84 ? 0.746 -11.581 -33.831 1.00 64.94 84 PRO A N 1
ATOM 672 C CA . PRO A 1 84 ? 0.298 -11.017 -32.555 1.00 64.94 84 PRO A CA 1
ATOM 673 C C . PRO A 1 84 ? 1.467 -10.496 -31.706 1.00 64.94 84 PRO A C 1
ATOM 675 O O . PRO A 1 84 ? 2.488 -11.164 -31.555 1.00 64.94 84 PRO A O 1
ATOM 678 N N . ARG A 1 85 ? 1.295 -9.297 -31.134 1.00 67.31 85 ARG A N 1
ATOM 679 C CA . ARG A 1 85 ? 2.329 -8.664 -30.310 1.00 67.31 85 ARG A CA 1
ATOM 680 C C . ARG A 1 85 ? 2.551 -9.490 -29.041 1.00 67.31 85 ARG A C 1
ATOM 682 O O . ARG A 1 85 ? 1.563 -9.832 -28.385 1.00 67.31 85 ARG A O 1
ATOM 689 N N . PRO A 1 86 ? 3.801 -9.793 -28.666 1.00 68.62 86 PRO A N 1
ATOM 690 C CA . PRO A 1 86 ? 4.076 -10.395 -27.370 1.00 68.62 86 PRO A CA 1
ATOM 691 C C . PRO A 1 86 ? 3.551 -9.475 -26.255 1.00 68.62 86 PRO A C 1
ATOM 693 O O . PRO A 1 86 ? 3.815 -8.272 -26.225 1.00 68.62 86 PRO A O 1
ATOM 696 N N . MET A 1 87 ? 2.746 -10.046 -25.356 1.00 70.12 87 MET A N 1
ATOM 697 C CA . MET A 1 87 ? 2.279 -9.367 -24.151 1.00 70.12 87 MET A CA 1
ATOM 698 C C . MET A 1 87 ? 3.208 -9.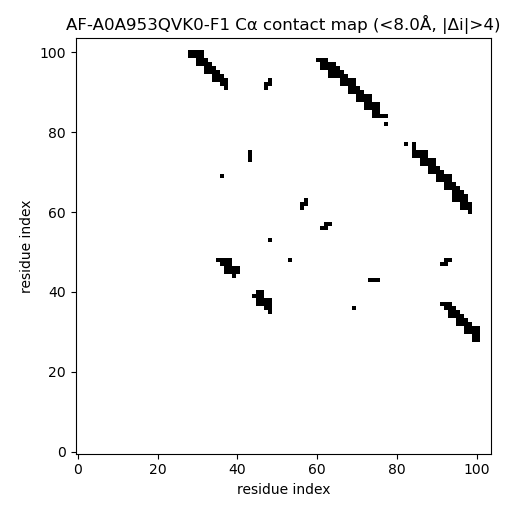738 -23.002 1.00 70.12 87 MET A C 1
ATOM 700 O O . MET A 1 87 ? 3.258 -10.898 -22.587 1.00 70.12 87 MET A O 1
ATOM 704 N N . ALA A 1 88 ? 3.914 -8.753 -22.458 1.00 74.75 88 ALA A N 1
ATOM 705 C CA . ALA A 1 88 ? 4.680 -8.930 -21.237 1.00 74.75 88 ALA A CA 1
ATOM 706 C C . ALA A 1 88 ? 3.776 -8.605 -20.044 1.00 74.75 88 ALA A C 1
ATOM 708 O O . ALA A 1 88 ? 3.247 -7.501 -19.916 1.00 74.75 88 ALA A O 1
ATOM 709 N N . THR A 1 89 ? 3.582 -9.578 -19.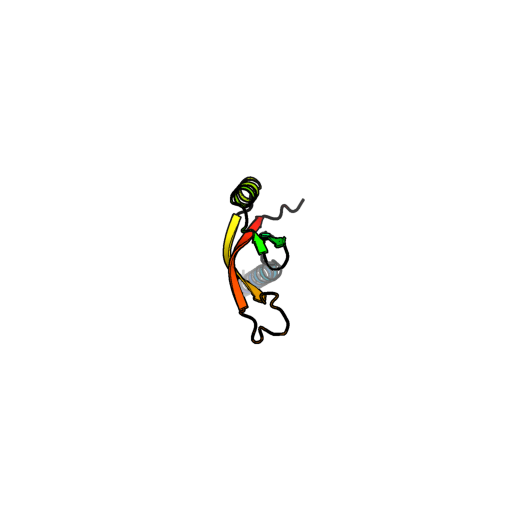156 1.00 84.00 89 THR A N 1
ATOM 710 C CA . THR A 1 89 ? 2.890 -9.343 -17.885 1.00 84.00 89 THR A CA 1
ATOM 711 C C . THR A 1 89 ? 3.934 -9.068 -16.816 1.00 84.00 89 THR A C 1
ATOM 713 O O . THR A 1 89 ? 4.780 -9.918 -16.552 1.00 84.00 89 THR A O 1
ATOM 716 N N . GLN A 1 90 ? 3.878 -7.891 -16.199 1.00 88.00 90 GLN A N 1
ATOM 717 C CA . GLN A 1 90 ? 4.764 -7.524 -15.098 1.00 88.00 90 GLN A CA 1
ATOM 718 C C . GLN A 1 90 ? 3.953 -7.485 -13.806 1.00 88.00 90 GLN A C 1
ATOM 720 O O . GLN A 1 90 ? 2.898 -6.855 -13.742 1.00 88.00 90 GLN A O 1
ATOM 725 N N . THR A 1 91 ? 4.427 -8.189 -12.781 1.00 91.62 91 THR A N 1
ATOM 726 C CA . THR A 1 91 ? 3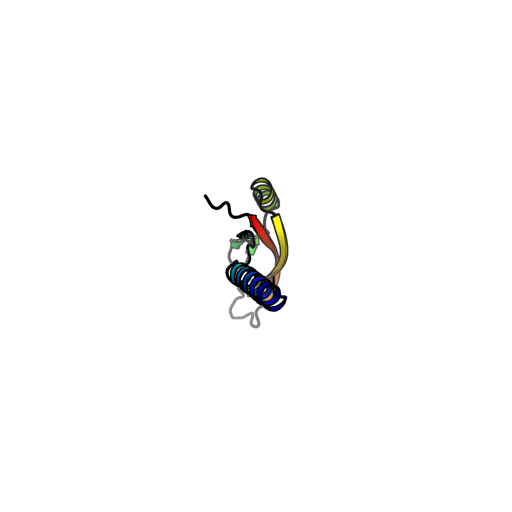.758 -8.263 -11.479 1.00 91.62 91 THR A CA 1
ATOM 727 C C . THR A 1 91 ? 4.629 -7.597 -10.434 1.00 91.62 91 THR A C 1
ATOM 729 O O . THR A 1 91 ? 5.805 -7.927 -10.304 1.00 91.62 91 THR A O 1
ATOM 732 N N . TYR A 1 92 ? 4.034 -6.694 -9.669 1.00 94.19 92 TYR A N 1
ATOM 733 C CA . TYR A 1 92 ? 4.703 -5.964 -8.603 1.00 94.19 92 TYR A CA 1
ATOM 734 C C . TYR A 1 92 ? 3.845 -5.980 -7.336 1.00 94.19 92 TYR A C 1
ATOM 736 O O . TYR A 1 92 ? 2.626 -6.108 -7.427 1.00 94.19 92 TYR A O 1
ATOM 744 N N . PRO A 1 93 ? 4.436 -5.820 -6.147 1.00 96.94 93 PRO A N 1
ATOM 745 C CA . PRO A 1 93 ? 3.662 -5.687 -4.921 1.00 96.94 93 PRO A CA 1
ATOM 746 C C . PRO A 1 93 ? 2.965 -4.320 -4.839 1.00 96.94 93 PRO A C 1
ATOM 748 O O . PRO A 1 93 ? 3.574 -3.280 -5.095 1.00 96.94 93 PRO A O 1
ATOM 751 N N . ALA A 1 94 ? 1.700 -4.330 -4.423 1.00 96.94 94 ALA A N 1
ATOM 752 C CA . ALA A 1 94 ? 0.979 -3.166 -3.923 1.00 96.94 94 ALA A CA 1
ATOM 753 C C . ALA A 1 94 ? 0.807 -3.278 -2.407 1.00 96.94 94 ALA A C 1
ATOM 755 O O . ALA A 1 94 ? 0.472 -4.346 -1.890 1.00 96.94 94 ALA A O 1
ATOM 756 N N . TYR A 1 95 ? 1.022 -2.167 -1.708 1.00 98.25 95 TYR A N 1
ATOM 757 C CA . TYR A 1 95 ? 1.054 -2.110 -0.250 1.00 98.25 95 TYR A CA 1
ATOM 758 C C . TYR A 1 95 ? -0.127 -1.302 0.267 1.00 98.25 95 TYR A C 1
ATOM 760 O O . TYR A 1 95 ? -0.358 -0.180 -0.182 1.00 98.25 95 TYR A O 1
ATOM 768 N N . PHE A 1 96 ? -0.853 -1.854 1.231 1.00 97.69 96 PHE A N 1
ATOM 769 C CA . PHE A 1 96 ? -2.009 -1.217 1.850 1.00 97.69 96 PHE A CA 1
ATOM 770 C C . PHE A 1 96 ? -1.735 -0.972 3.320 1.00 97.69 96 PHE A C 1
ATOM 772 O O . PHE A 1 96 ? -1.286 -1.862 4.041 1.00 97.69 96 PHE A O 1
ATOM 779 N N . PHE A 1 97 ? -2.057 0.232 3.762 1.00 97.75 97 PHE A N 1
ATOM 780 C CA . PHE A 1 97 ? -1.821 0.719 5.103 1.00 97.75 97 PHE A CA 1
ATOM 781 C C . PHE A 1 97 ? -3.114 1.224 5.729 1.00 97.75 97 PHE A C 1
ATOM 783 O O . PHE A 1 97 ? -3.978 1.768 5.036 1.00 97.75 97 PHE A O 1
ATOM 790 N N . LYS A 1 98 ? -3.205 1.111 7.053 1.00 96.00 98 LYS A N 1
ATOM 791 C CA . LYS A 1 98 ? -4.215 1.800 7.859 1.00 96.00 98 LYS A CA 1
ATOM 792 C C . LYS A 1 98 ? -3.546 2.683 8.908 1.00 96.00 98 LYS A C 1
ATOM 794 O O . LYS A 1 98 ? -2.420 2.422 9.324 1.00 96.00 98 LYS A O 1
ATOM 799 N N . ARG A 1 99 ? -4.259 3.696 9.379 1.00 94.94 99 ARG A N 1
ATOM 800 C CA . ARG A 1 99 ? -3.874 4.502 10.541 1.00 94.94 99 ARG A CA 1
ATOM 801 C C . ARG A 1 99 ? -5.123 4.961 11.273 1.00 94.94 99 ARG A C 1
ATOM 803 O O . ARG A 1 99 ? -6.152 5.167 10.639 1.00 94.94 99 ARG A O 1
ATOM 810 N N . LEU A 1 100 ? -5.058 5.117 12.593 1.00 91.06 100 LEU A N 1
ATOM 811 C CA . LEU A 1 100 ? -6.157 5.719 13.349 1.00 91.06 100 LEU A CA 1
ATOM 812 C C . LEU A 1 100 ? -6.389 7.154 12.866 1.00 91.06 100 LEU A C 1
ATOM 814 O O . LEU A 1 100 ? -5.463 7.964 12.829 1.00 91.06 100 LEU A O 1
ATOM 818 N N . ARG A 1 101 ? -7.629 7.464 12.494 1.00 85.81 101 ARG A N 1
ATOM 819 C CA . ARG A 1 101 ? -8.050 8.816 12.154 1.00 85.81 101 ARG A CA 1
ATOM 820 C C . ARG A 1 101 ? -8.150 9.608 13.448 1.00 85.81 101 ARG A C 1
ATOM 822 O O . ARG A 1 101 ? -9.046 9.377 14.257 1.00 85.81 101 ARG A O 1
ATOM 829 N N . THR A 1 102 ? -7.243 10.556 13.636 1.00 78.44 102 THR A N 1
ATOM 830 C CA . THR A 1 102 ? -7.344 11.504 14.745 1.00 78.44 102 THR A CA 1
ATOM 831 C C . THR A 1 102 ? -8.516 12.436 14.461 1.00 78.44 102 THR A C 1
ATOM 833 O O . THR A 1 102 ? -8.425 13.323 13.614 1.00 78.44 102 THR A O 1
ATOM 836 N N . VAL A 1 103 ? -9.644 12.210 15.132 1.00 66.75 103 VAL A N 1
ATOM 837 C CA . VAL A 1 103 ? -10.750 13.171 15.156 1.00 66.75 103 VAL A CA 1
ATOM 838 C C . VAL A 1 103 ? -10.280 14.331 16.028 1.00 66.75 103 VAL A C 1
ATOM 840 O O . VAL A 1 103 ? -9.966 14.130 17.199 1.00 66.75 103 VAL A O 1
ATOM 843 N N . ARG A 1 104 ? -10.127 15.508 15.424 1.00 55.97 104 ARG A N 1
ATOM 844 C CA . ARG A 1 104 ? -9.769 16.741 16.125 1.00 55.97 104 ARG A CA 1
ATOM 845 C C . ARG A 1 104 ? -11.021 17.554 16.402 1.00 55.97 104 ARG A C 1
ATOM 847 O O . ARG A 1 104 ? -11.913 17.527 15.526 1.00 55.97 104 ARG A O 1
#

Mean predicted aligned error: 11.87 Å

Nearest PDB structures (foldseek):
  5x8r-assembly1_j  TM=3.443E-01  e=7.496E-01  Spinacia oleracea
  9fi8-assembly1_HC  TM=2.994E-01  e=6.606E-01  Toxoplasma gondii
  8uu9-assembly1_j  TM=3.016E-01  e=9.061E-01  Listeria innocua
  5mrf-assembly1_JJ  TM=3.281E-01  e=1.095E+00  Saccharomyces cerevisiae
  6ytf-assembly1_k  TM=3.024E-01  e=1.095E+00  Acinetobacter baumannii ATCC 19606 = CIP 70.34 = JCM 6841

Solvent-accessible surface area (backbone atoms only — not comparable to full-atom values): 6426 Å² total; per-residue (Å²): 134,62,72,67,59,55,54,52,52,54,52,52,52,52,51,52,54,55,53,61,56,68,70,55,69,82,88,63,81,55,65,42,76,51,74,50,62,56,43,78,80,50,94,86,38,71,44,71,67,55,69,68,60,56,53,51,40,44,76,72,60,37,42,81,75,48,75,45,84,42,77,47,81,28,73,54,91,59,63,90,85,47,71,82,55,63,68,50,75,48,76,43,66,28,42,32,30,38,28,80,52,81,84,127

Secondary structure (DSSP, 8-state):
--HHHHHHHHHHHHHHHHHHHHT----PPPEEEEEE--EEEETTEEEPPPHHHHHHHHHTTPEEEEEEEEEEEEEP---TTSPSPPEEEEEEEEEEEEEE----

pLDDT: mean 84.71, std 12.98, range [55.97, 98.25]

Sequence (104 aa):
MRPRVLLIATGLVAAIVLWAQRERPGDHPAYELRSVFPREISPAQYQQVEPRELEFLASQGWELVSVVPYIYKNEERGTPAMAPRPMATQTYPAYFFKRLRTVR

Radius of gyration: 28.0 Å; Cα contacts (8 Å, |Δi|>4): 120; chains: 1; bounding box: 59×28×87 Å

Foldseek 3Di:
DDVVVVVVVVVVVVVVVVVVVVPDDPVDQDKDKDKDAWDDPDQVDTDADDPVVVVVCVVVQWDWDDKDKDKDWDFPPDDPVPPVTDIDIDIYIMIMTMHGDPDD